Protein AF-A0A2S3ZLI6-F1 (afdb_monomer_lite)

InterPro domains:
  IPR046548 Protein of unknown function DUF6804 [PF20619] (38-127)

Secondary structure (DSSP, 8-state):
-HHHHHHHHHHHHHHHHHHHHHHHHHHHHHHHHHHHHHHHHHHHHHHHHHTS---TTHHHHHHHHHHHHHHHHHHHHHHHHSS-TTHHHHHHHHHHHT-TTS-----HHHHHHHHHHHHHHHHHHHHHHTT---TT-------

Organism: NCBI:txid1259217

Structure (mmCIF, N/CA/C/O backbone):
data_AF-A0A2S3ZLI6-F1
#
_entry.id   AF-A0A2S3ZLI6-F1
#
loop_
_atom_site.group_PDB
_atom_site.id
_atom_site.type_symbol
_atom_site.label_atom_id
_atom_site.label_alt_id
_atom_site.label_comp_id
_atom_site.label_asym_id
_atom_site.label_entity_id
_atom_site.label_seq_id
_atom_site.pdbx_PDB_ins_code
_atom_site.Cartn_x
_atom_site.Cartn_y
_atom_site.Cartn_z
_atom_site.occupancy
_atom_site.B_iso_or_equiv
_atom_site.auth_seq_id
_atom_site.auth_comp_id
_atom_site.auth_asym_id
_atom_site.auth_atom_id
_atom_site.pdbx_PDB_model_num
ATOM 1 N N . MET A 1 1 ? 29.833 0.387 -51.952 1.00 60.97 1 MET A N 1
ATOM 2 C CA . MET A 1 1 ? 29.305 1.484 -51.098 1.00 60.97 1 MET A CA 1
ATOM 3 C C . MET A 1 1 ? 27.806 1.387 -50.787 1.00 60.97 1 MET A C 1
ATOM 5 O O . MET A 1 1 ? 27.430 1.713 -49.669 1.00 60.97 1 MET A O 1
ATOM 9 N N . CYS A 1 2 ? 26.943 0.928 -51.708 1.00 69.50 2 CYS A N 1
ATOM 10 C CA . CYS A 1 2 ? 25.483 0.904 -51.495 1.00 69.50 2 CYS A CA 1
ATOM 11 C C . CYS A 1 2 ? 25.012 -0.058 -50.373 1.00 69.50 2 CYS A C 1
ATOM 13 O O . CYS A 1 2 ? 24.054 0.232 -49.664 1.00 69.50 2 CYS A O 1
ATOM 15 N N . THR A 1 3 ? 25.722 -1.169 -50.151 1.00 80.44 3 THR A N 1
ATOM 16 C CA . THR A 1 3 ? 25.376 -2.198 -49.149 1.00 80.44 3 THR A CA 1
ATOM 17 C C . THR A 1 3 ? 25.748 -1.823 -47.711 1.00 80.44 3 THR A C 1
ATOM 19 O O . THR A 1 3 ? 25.064 -2.227 -46.777 1.00 80.44 3 THR A O 1
ATOM 22 N N . ALA A 1 4 ? 26.804 -1.027 -47.513 1.00 82.50 4 ALA A N 1
ATOM 23 C CA . ALA A 1 4 ? 27.209 -0.554 -46.186 1.00 82.50 4 ALA A CA 1
ATOM 24 C C . ALA A 1 4 ? 26.173 0.422 -45.602 1.00 82.50 4 ALA A C 1
ATOM 26 O O . ALA A 1 4 ? 25.668 0.192 -44.511 1.00 82.50 4 ALA A O 1
ATOM 27 N N . ARG A 1 5 ? 25.740 1.417 -46.394 1.00 83.44 5 ARG A N 1
ATOM 28 C CA . ARG A 1 5 ? 24.711 2.385 -45.970 1.00 83.44 5 ARG A CA 1
ATOM 29 C C . ARG A 1 5 ? 23.363 1.744 -45.631 1.00 83.44 5 ARG A C 1
ATOM 31 O O . ARG A 1 5 ? 22.665 2.255 -44.763 1.00 83.44 5 ARG A O 1
ATOM 38 N N . ARG A 1 6 ? 22.983 0.652 -46.309 1.00 83.88 6 ARG A N 1
ATOM 39 C CA . ARG A 1 6 ? 21.746 -0.085 -45.996 1.00 83.88 6 ARG A CA 1
ATOM 40 C C . ARG A 1 6 ? 21.828 -0.763 -44.630 1.00 83.88 6 ARG A C 1
ATOM 42 O O . ARG A 1 6 ? 20.928 -0.563 -43.826 1.00 83.88 6 ARG A O 1
ATOM 49 N N . ARG A 1 7 ? 22.941 -1.445 -44.340 1.00 86.06 7 ARG A N 1
ATOM 50 C CA . ARG A 1 7 ? 23.178 -2.072 -43.028 1.00 86.06 7 ARG A CA 1
ATOM 51 C C . ARG A 1 7 ? 23.198 -1.051 -41.891 1.00 86.06 7 ARG A C 1
ATOM 53 O O . ARG A 1 7 ? 22.610 -1.293 -40.845 1.00 86.06 7 ARG A O 1
ATOM 60 N N . ASP A 1 8 ? 23.806 0.115 -42.109 1.00 88.50 8 ASP A N 1
ATOM 61 C CA . ASP A 1 8 ? 23.817 1.189 -41.106 1.00 88.50 8 ASP A CA 1
ATOM 62 C C . ASP A 1 8 ? 22.413 1.763 -40.857 1.00 88.50 8 ASP A C 1
ATOM 64 O O . ASP A 1 8 ? 22.064 2.111 -39.727 1.00 88.50 8 ASP A O 1
ATOM 68 N N . ALA A 1 9 ? 21.595 1.864 -41.909 1.00 88.44 9 ALA A N 1
ATOM 69 C CA . ALA A 1 9 ? 20.212 2.320 -41.807 1.00 88.44 9 ALA A CA 1
ATOM 70 C C . ALA A 1 9 ? 19.310 1.292 -41.103 1.00 88.44 9 ALA A C 1
ATOM 72 O O . ALA A 1 9 ? 18.460 1.688 -40.309 1.00 88.44 9 ALA A O 1
ATOM 73 N N . GLU A 1 10 ? 19.506 -0.002 -41.363 1.00 89.19 10 GLU A N 1
ATOM 74 C CA . GLU A 1 10 ? 18.826 -1.101 -40.663 1.00 89.19 10 GLU A CA 1
ATOM 75 C C . GLU A 1 10 ? 19.194 -1.099 -39.178 1.00 89.19 10 GLU A C 1
ATOM 77 O O . GLU A 1 10 ? 18.315 -0.936 -38.337 1.00 89.19 10 GLU A O 1
ATOM 82 N N . LYS A 1 11 ? 20.492 -1.078 -38.852 1.00 88.94 11 LYS A N 1
ATOM 83 C CA . LYS A 1 11 ? 20.972 -1.055 -37.463 1.00 88.94 11 LYS A CA 1
ATOM 84 C C . LYS A 1 11 ? 20.426 0.128 -36.655 1.00 88.94 11 LYS A C 1
ATOM 86 O O . LYS A 1 11 ? 20.085 -0.024 -35.487 1.00 88.94 11 LYS A O 1
ATOM 91 N N . LYS A 1 12 ? 20.312 1.316 -37.263 1.00 89.38 12 LYS A N 1
ATOM 92 C CA . LYS A 1 12 ? 19.703 2.492 -36.610 1.00 89.38 12 LYS A CA 1
ATOM 93 C C . LYS A 1 12 ? 18.208 2.317 -36.344 1.00 89.38 12 LYS A C 1
ATOM 95 O O . LYS A 1 12 ? 17.716 2.817 -35.338 1.00 89.38 12 LYS A O 1
ATOM 100 N N . ARG A 1 13 ? 17.483 1.654 -37.249 1.00 88.75 13 ARG A N 1
ATOM 101 C C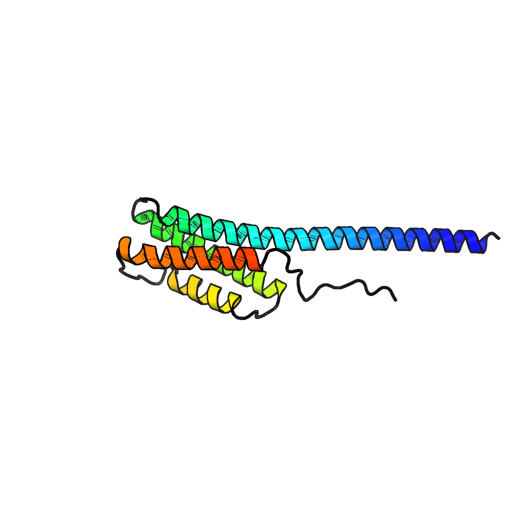A . ARG A 1 13 ? 16.053 1.359 -37.071 1.00 88.75 13 ARG A CA 1
ATOM 102 C C . ARG A 1 13 ? 15.840 0.340 -35.962 1.00 88.75 13 ARG A C 1
ATOM 104 O O . ARG A 1 13 ? 14.915 0.516 -35.177 1.00 88.75 13 ARG A O 1
ATOM 111 N N . ASP A 1 14 ? 16.699 -0.669 -35.893 1.00 88.44 14 ASP A N 1
ATOM 112 C CA . ASP A 1 14 ? 16.634 -1.699 -34.860 1.00 88.44 14 ASP A CA 1
ATOM 113 C C . ASP A 1 14 ? 16.940 -1.101 -33.484 1.00 88.44 14 ASP A C 1
ATOM 115 O O . ASP A 1 14 ? 16.127 -1.240 -32.574 1.00 88.44 14 ASP A O 1
ATOM 119 N N . LEU A 1 15 ? 17.997 -0.287 -33.374 1.00 88.00 15 LEU A N 1
ATOM 120 C CA . LEU A 1 15 ? 18.317 0.442 -32.141 1.00 88.00 15 LEU A CA 1
ATOM 121 C C . LEU A 1 15 ? 17.163 1.355 -31.690 1.00 88.00 15 LEU A C 1
ATOM 123 O O . LEU A 1 15 ? 16.784 1.351 -30.525 1.00 88.00 15 LEU A O 1
ATOM 127 N N . ALA A 1 16 ? 16.548 2.099 -32.617 1.00 88.00 16 ALA A N 1
ATOM 128 C CA . ALA A 1 16 ? 15.418 2.969 -32.290 1.00 88.00 16 ALA A CA 1
ATOM 129 C C . ALA A 1 16 ? 14.186 2.184 -31.803 1.00 88.00 16 ALA A C 1
ATOM 131 O O . ALA A 1 16 ? 13.459 2.663 -30.932 1.00 88.00 16 ALA A O 1
ATOM 132 N N . ARG A 1 17 ? 13.944 0.984 -32.346 1.00 87.50 17 ARG A N 1
ATOM 133 C CA . ARG A 1 17 ? 12.863 0.091 -31.896 1.00 87.50 17 ARG A CA 1
ATOM 134 C C . ARG A 1 17 ? 13.146 -0.472 -30.508 1.00 87.50 17 ARG A C 1
ATOM 136 O O . ARG A 1 17 ? 12.239 -0.508 -29.682 1.00 87.50 17 ARG A O 1
ATOM 143 N N . GLU A 1 18 ? 14.384 -0.880 -30.247 1.00 85.38 18 GLU A N 1
ATOM 144 C CA . GLU A 1 18 ? 14.813 -1.367 -28.934 1.00 85.38 18 GLU A CA 1
ATOM 145 C C . GLU A 1 18 ? 14.704 -0.279 -27.867 1.00 85.38 18 GLU A C 1
ATOM 147 O O . GLU A 1 18 ? 14.161 -0.529 -26.791 1.00 85.38 18 GLU A O 1
ATOM 152 N N . ASP A 1 19 ? 15.137 0.945 -28.178 1.00 85.56 19 ASP A N 1
ATOM 153 C CA . ASP A 1 19 ? 15.012 2.090 -27.278 1.00 85.56 19 ASP A CA 1
ATOM 154 C C . ASP A 1 19 ? 13.540 2.404 -26.986 1.00 85.56 19 ASP A C 1
ATOM 156 O O . ASP A 1 19 ? 13.161 2.583 -25.826 1.00 85.56 19 ASP A O 1
ATOM 160 N N . GLN A 1 20 ? 12.677 2.403 -28.009 1.00 88.06 20 GLN A N 1
ATOM 161 C CA . GLN A 1 20 ? 11.232 2.582 -27.831 1.00 88.06 20 GLN A CA 1
ATOM 162 C C . GLN A 1 20 ? 10.626 1.495 -26.938 1.00 88.06 20 GLN A C 1
ATOM 164 O O . GLN A 1 20 ? 9.930 1.818 -25.972 1.00 88.06 20 GLN A O 1
ATOM 169 N N . ALA A 1 21 ? 10.940 0.225 -27.203 1.00 85.12 21 ALA A N 1
ATOM 170 C CA . ALA A 1 21 ? 10.475 -0.897 -26.394 1.00 85.12 21 ALA A CA 1
ATOM 171 C C . ALA A 1 21 ? 10.982 -0.792 -24.947 1.00 85.12 21 ALA A C 1
ATOM 173 O O . ALA A 1 21 ? 10.238 -1.036 -23.996 1.00 85.12 21 ALA A O 1
ATOM 174 N N . ARG A 1 22 ? 12.232 -0.360 -24.750 1.00 81.62 22 ARG A N 1
ATOM 175 C CA . ARG A 1 22 ? 12.817 -0.129 -23.427 1.00 81.62 22 ARG A CA 1
ATOM 176 C C . ARG A 1 22 ? 12.101 0.997 -22.688 1.00 81.62 22 ARG A C 1
ATOM 178 O O . ARG A 1 22 ? 11.799 0.838 -21.507 1.00 81.62 22 ARG A O 1
ATOM 185 N N . HIS A 1 23 ? 11.810 2.113 -23.352 1.00 80.62 23 HIS A N 1
ATOM 186 C CA . HIS A 1 23 ? 11.086 3.233 -22.752 1.00 80.62 23 HIS A CA 1
ATOM 187 C C . HIS A 1 23 ? 9.648 2.859 -22.373 1.00 80.62 23 HIS A C 1
ATOM 189 O O . HIS A 1 23 ? 9.208 3.216 -21.276 1.00 80.62 23 HIS A O 1
ATOM 195 N N . GLU A 1 24 ? 8.940 2.108 -23.222 1.00 85.19 24 GLU A N 1
ATOM 196 C CA . GLU A 1 24 ? 7.595 1.610 -22.912 1.00 85.19 24 GLU A CA 1
ATOM 197 C C . GLU A 1 24 ? 7.618 0.621 -21.738 1.00 85.19 24 GLU A C 1
ATOM 199 O O . GLU A 1 24 ? 6.839 0.745 -20.792 1.00 85.19 24 GLU A O 1
ATOM 204 N N . ASN A 1 25 ? 8.558 -0.323 -21.737 1.00 83.06 25 ASN A N 1
ATOM 205 C CA . ASN A 1 25 ? 8.694 -1.272 -20.636 1.00 83.06 25 ASN A CA 1
ATOM 206 C C . ASN A 1 25 ? 9.010 -0.542 -19.324 1.00 83.06 25 ASN A C 1
ATOM 208 O O . ASN A 1 25 ? 8.359 -0.774 -18.307 1.00 83.06 25 ASN A O 1
ATOM 212 N N . MET A 1 26 ? 9.945 0.411 -19.338 1.00 78.00 26 MET A N 1
ATOM 213 C CA . MET A 1 26 ? 10.292 1.195 -18.151 1.00 78.00 26 MET A CA 1
ATOM 214 C C . MET A 1 26 ? 9.122 2.034 -17.622 1.00 78.00 26 MET A C 1
ATOM 216 O O . MET A 1 26 ? 8.988 2.172 -16.403 1.00 78.00 26 MET A O 1
ATOM 220 N N . SER A 1 27 ? 8.276 2.597 -18.492 1.00 82.62 27 SER A N 1
ATOM 221 C CA . SER A 1 27 ? 7.114 3.385 -18.063 1.00 82.62 27 SER A CA 1
ATOM 222 C C . SER A 1 27 ? 6.057 2.508 -17.388 1.00 82.62 27 SER A C 1
ATOM 224 O O . SER A 1 27 ? 5.578 2.867 -16.310 1.00 82.62 27 SER A O 1
ATOM 226 N N . ARG A 1 28 ? 5.776 1.319 -17.937 1.00 80.88 28 ARG A N 1
ATOM 227 C CA . ARG A 1 28 ? 4.865 0.336 -17.327 1.00 80.88 28 ARG A CA 1
ATOM 228 C C . ARG A 1 28 ? 5.347 -0.116 -15.953 1.00 80.88 28 ARG A C 1
ATOM 230 O O . ARG A 1 28 ? 4.569 -0.152 -15.007 1.00 80.88 28 ARG A O 1
ATOM 237 N N . LEU A 1 29 ? 6.639 -0.392 -15.809 1.00 79.12 29 LEU A N 1
ATOM 238 C CA . LEU A 1 29 ? 7.210 -0.844 -14.537 1.00 79.12 29 LEU A CA 1
ATOM 239 C C . LEU A 1 29 ? 7.181 0.250 -13.465 1.00 79.12 29 LEU A C 1
ATOM 241 O O . LEU A 1 29 ? 6.891 -0.026 -12.299 1.00 79.12 29 LEU A O 1
ATOM 245 N N . LYS A 1 30 ? 7.446 1.504 -13.857 1.00 81.62 30 LYS A N 1
ATOM 246 C CA . LYS A 1 30 ? 7.271 2.658 -12.967 1.00 81.62 30 LYS A CA 1
ATOM 247 C C . LYS A 1 30 ? 5.813 2.815 -12.554 1.00 81.62 30 LYS A C 1
ATOM 249 O O . LYS A 1 30 ? 5.563 3.033 -11.375 1.00 81.62 30 LYS A O 1
ATOM 254 N N . LEU A 1 31 ? 4.872 2.673 -13.489 1.00 83.56 31 LEU A N 1
ATOM 255 C CA . LEU A 1 31 ? 3.442 2.751 -13.200 1.00 83.56 31 LEU A CA 1
ATOM 256 C C . LEU A 1 31 ? 3.013 1.675 -12.195 1.00 83.56 31 LEU A C 1
ATOM 258 O O . LEU A 1 31 ? 2.367 2.011 -11.212 1.00 83.56 31 LEU A O 1
ATOM 262 N N . GLU A 1 32 ? 3.436 0.423 -12.381 1.00 81.31 32 GLU A N 1
ATOM 263 C CA . GLU A 1 32 ? 3.184 -0.684 -11.445 1.00 81.31 32 GLU A CA 1
ATOM 264 C C . GLU A 1 32 ? 3.755 -0.398 -10.048 1.00 81.31 32 GLU A C 1
ATOM 266 O O . GLU A 1 32 ? 3.083 -0.595 -9.034 1.00 81.31 32 GLU A O 1
ATOM 271 N N . SER A 1 33 ? 4.986 0.121 -9.969 1.00 79.19 33 SER A N 1
ATOM 272 C CA . SER A 1 33 ? 5.583 0.515 -8.688 1.00 79.19 33 SER A CA 1
ATOM 273 C C . SER A 1 33 ? 4.826 1.656 -8.019 1.00 79.19 33 SER A C 1
ATOM 275 O O . SER A 1 33 ? 4.600 1.600 -6.810 1.00 79.19 33 SER A O 1
ATOM 277 N N . THR A 1 34 ? 4.443 2.680 -8.780 1.00 84.75 34 THR A N 1
ATOM 278 C CA . THR A 1 34 ? 3.678 3.820 -8.271 1.00 84.75 34 THR A CA 1
ATOM 279 C C . THR A 1 34 ? 2.299 3.374 -7.807 1.00 84.75 34 THR A C 1
ATOM 281 O O . THR A 1 34 ? 1.897 3.732 -6.707 1.00 84.75 34 THR A O 1
ATOM 284 N N . TRP A 1 35 ? 1.612 2.537 -8.588 1.00 84.31 35 TRP A N 1
ATOM 285 C CA . TRP A 1 35 ? 0.290 2.004 -8.273 1.00 84.31 35 TRP A CA 1
ATOM 286 C C . TRP A 1 35 ? 0.286 1.265 -6.932 1.00 84.31 35 TRP A C 1
ATOM 288 O O . TRP A 1 35 ? -0.526 1.578 -6.064 1.00 84.31 35 TRP A O 1
ATOM 298 N N . ARG A 1 36 ? 1.251 0.366 -6.698 1.00 85.06 36 ARG A N 1
ATOM 299 C CA . ARG A 1 36 ? 1.418 -0.318 -5.400 1.00 85.06 36 ARG A CA 1
ATOM 300 C C . ARG A 1 36 ? 1.570 0.657 -4.240 1.00 85.06 36 ARG A C 1
ATOM 302 O O . ARG A 1 36 ? 0.889 0.528 -3.224 1.00 85.06 36 ARG A O 1
ATOM 309 N N . THR A 1 37 ? 2.460 1.634 -4.394 1.00 86.69 37 THR A N 1
ATOM 310 C CA . THR A 1 37 ? 2.720 2.637 -3.357 1.00 86.69 37 THR A CA 1
ATOM 311 C C . THR A 1 37 ? 1.489 3.510 -3.107 1.00 86.69 37 THR A C 1
ATOM 313 O O . THR A 1 37 ? 1.188 3.798 -1.952 1.00 86.69 37 THR A O 1
ATOM 316 N N . SER A 1 38 ? 0.734 3.871 -4.148 1.00 87.75 38 SER A N 1
ATOM 317 C CA . SER A 1 38 ? -0.530 4.600 -4.021 1.00 87.75 38 SER A CA 1
ATOM 318 C C . SER A 1 38 ? -1.579 3.799 -3.250 1.00 87.75 38 SER A C 1
ATOM 320 O O . SER A 1 38 ? -2.193 4.347 -2.340 1.00 87.75 38 SER A O 1
ATOM 322 N N . VAL A 1 39 ? -1.753 2.505 -3.541 1.00 90.50 39 VAL A N 1
ATOM 323 C CA . VAL A 1 39 ? -2.706 1.648 -2.809 1.00 90.50 39 VAL A CA 1
ATOM 324 C C . VAL A 1 39 ? -2.296 1.495 -1.338 1.00 90.50 39 VAL A C 1
ATOM 326 O O . VAL A 1 39 ? -3.144 1.601 -0.454 1.00 90.50 39 VAL A O 1
ATOM 329 N N . ALA A 1 40 ? -1.004 1.315 -1.047 1.00 88.75 40 ALA A N 1
ATOM 330 C CA . ALA A 1 40 ? -0.507 1.243 0.330 1.00 88.75 40 ALA A CA 1
ATOM 331 C C . ALA A 1 40 ? -0.703 2.568 1.089 1.00 88.75 40 ALA A C 1
ATOM 333 O O . ALA A 1 40 ? -1.129 2.564 2.243 1.00 88.75 40 ALA A O 1
ATOM 334 N N . ALA A 1 41 ? -0.462 3.706 0.432 1.00 89.00 41 ALA A N 1
ATOM 335 C CA . ALA A 1 41 ? -0.712 5.026 1.006 1.00 89.00 41 ALA A CA 1
ATOM 336 C C . ALA A 1 41 ? -2.208 5.266 1.277 1.00 89.00 41 ALA A C 1
ATOM 338 O O . ALA A 1 41 ? -2.560 5.811 2.321 1.00 89.00 41 ALA A O 1
ATOM 339 N N . LEU A 1 42 ? -3.091 4.813 0.381 1.00 91.00 42 LEU A N 1
ATOM 340 C CA . LEU A 1 42 ? -4.540 4.861 0.591 1.00 91.00 42 LEU A CA 1
ATOM 341 C C . LEU A 1 42 ? -4.976 3.997 1.782 1.00 91.00 42 LEU A C 1
ATOM 343 O O . LEU A 1 42 ? -5.800 4.443 2.578 1.00 91.00 42 LEU A O 1
ATOM 347 N N . ALA A 1 43 ? -4.403 2.802 1.955 1.00 89.44 43 ALA A N 1
ATOM 348 C CA . ALA A 1 43 ? -4.675 1.947 3.113 1.00 89.44 43 ALA A CA 1
ATOM 349 C C . ALA A 1 43 ? -4.235 2.610 4.432 1.00 89.44 43 ALA A C 1
ATOM 351 O O . ALA A 1 43 ? -5.014 2.665 5.384 1.00 89.44 43 ALA A O 1
ATOM 352 N N . ALA A 1 44 ? -3.036 3.203 4.462 1.00 88.88 44 ALA A N 1
ATOM 353 C CA . ALA A 1 44 ? -2.562 3.980 5.608 1.00 88.88 44 ALA A CA 1
ATOM 354 C C . ALA A 1 44 ? -3.473 5.185 5.907 1.00 88.88 44 ALA A C 1
ATOM 356 O O . ALA A 1 44 ? -3.843 5.409 7.058 1.00 88.88 44 ALA A O 1
ATOM 357 N N . GLY A 1 45 ? -3.881 5.932 4.877 1.00 88.25 45 GLY A N 1
ATOM 358 C CA . GLY A 1 45 ? -4.799 7.063 5.018 1.00 88.25 45 GLY A CA 1
ATOM 359 C C . GLY A 1 45 ? -6.180 6.649 5.530 1.00 88.25 45 GLY A C 1
ATOM 360 O O . GLY A 1 45 ? -6.758 7.345 6.358 1.00 88.25 45 GLY A O 1
ATOM 361 N N . THR A 1 46 ? -6.677 5.486 5.102 1.00 86.81 46 THR A N 1
ATOM 362 C CA . THR A 1 46 ? -7.957 4.923 5.561 1.00 86.81 46 THR A CA 1
ATOM 363 C C . THR A 1 46 ? -7.911 4.599 7.055 1.00 86.81 46 THR A C 1
ATOM 365 O O . THR A 1 46 ? -8.822 4.970 7.791 1.00 86.81 46 THR A O 1
ATOM 368 N N . LEU A 1 47 ? -6.828 3.977 7.533 1.00 85.44 47 LEU A N 1
ATOM 369 C CA . LEU A 1 47 ? -6.640 3.706 8.963 1.00 85.44 47 LEU A CA 1
ATOM 370 C C . LEU A 1 47 ? -6.480 4.986 9.791 1.00 85.44 47 LEU A C 1
ATOM 372 O O . LEU A 1 47 ? -7.083 5.101 10.853 1.00 85.44 47 LEU A O 1
ATOM 376 N N . LEU A 1 48 ? -5.728 5.974 9.301 1.00 86.31 48 LEU A N 1
ATOM 377 C CA . LEU A 1 48 ? -5.627 7.277 9.968 1.00 86.31 48 LEU A CA 1
ATOM 378 C C . LEU A 1 48 ? -6.989 7.974 10.052 1.00 86.31 48 LEU A C 1
ATOM 380 O O . LEU A 1 48 ? -7.328 8.556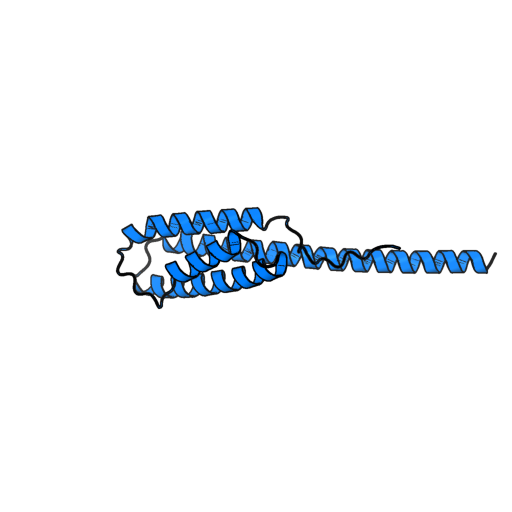 11.078 1.00 86.31 48 LEU A O 1
ATOM 384 N N . PHE A 1 49 ? -7.796 7.883 8.996 1.00 84.50 49 PHE A N 1
ATOM 385 C CA . PHE A 1 49 ? -9.144 8.439 8.986 1.00 84.50 49 PHE A CA 1
ATOM 386 C C . PHE A 1 49 ? -10.084 7.707 9.958 1.00 84.50 49 PHE A C 1
ATOM 388 O O . PHE A 1 49 ? -10.914 8.349 10.597 1.00 84.50 49 PHE A O 1
ATOM 395 N N . SER A 1 50 ? -9.912 6.393 10.145 1.00 79.94 50 SER A N 1
ATOM 396 C CA . SER A 1 50 ? -10.633 5.592 11.153 1.00 79.94 50 SER A CA 1
ATOM 397 C C . SER A 1 50 ? -10.380 6.061 12.599 1.00 79.94 50 SER A C 1
ATOM 399 O O . SER A 1 50 ? -11.219 5.867 13.483 1.00 79.94 50 SER A O 1
ATOM 401 N N . MET A 1 51 ? -9.250 6.734 12.854 1.00 78.25 51 MET A N 1
ATOM 402 C CA . MET A 1 51 ? -8.932 7.320 14.163 1.00 78.25 51 MET A CA 1
ATOM 403 C C . MET A 1 51 ? -9.663 8.637 14.446 1.00 78.25 51 MET A C 1
ATOM 405 O O . MET A 1 51 ? -9.639 9.110 15.586 1.00 78.25 51 MET A O 1
ATOM 409 N N . LEU A 1 52 ? -10.327 9.238 13.456 1.00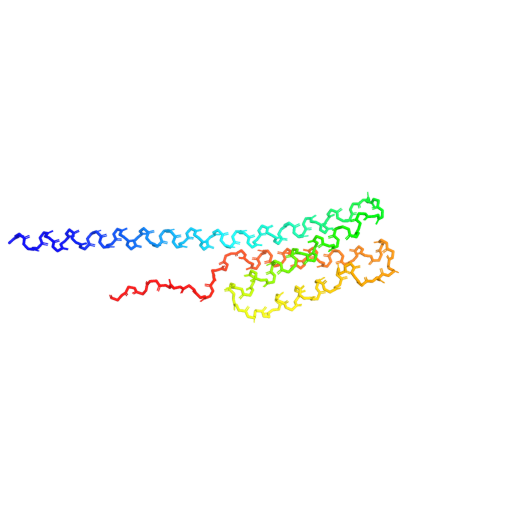 81.19 52 LEU A N 1
ATOM 410 C CA . LEU A 1 52 ? -11.201 10.392 13.676 1.00 81.19 52 LEU A CA 1
ATOM 411 C C . LEU A 1 52 ? -12.534 9.939 14.280 1.00 81.19 52 LEU A C 1
ATOM 413 O O . LEU A 1 52 ? -12.921 8.773 14.165 1.00 81.19 52 LEU A O 1
ATOM 417 N N . ASP A 1 53 ? -13.199 10.831 15.014 1.00 71.62 53 ASP A N 1
ATOM 418 C CA . ASP A 1 53 ? -14.425 10.494 15.742 1.00 71.62 53 ASP A CA 1
ATOM 419 C C . ASP A 1 53 ? -15.573 10.265 14.747 1.00 71.62 53 ASP A C 1
ATOM 421 O O . ASP A 1 53 ? -16.161 11.200 14.206 1.00 71.62 53 ASP A O 1
ATOM 425 N N . GLN A 1 54 ? -15.804 8.995 14.415 1.00 69.44 54 GLN A N 1
ATOM 426 C CA . GLN A 1 54 ? -16.715 8.549 13.367 1.00 69.44 54 GLN A CA 1
ATOM 427 C C . GLN A 1 54 ? -17.884 7.776 13.998 1.00 69.44 54 GLN A C 1
ATOM 429 O O . GLN A 1 54 ? -17.647 6.926 14.864 1.00 69.44 54 GLN A O 1
ATOM 434 N N . PRO A 1 55 ? -19.142 8.017 13.578 1.00 72.25 55 PRO A N 1
ATOM 435 C CA . PRO A 1 55 ? -20.296 7.243 14.034 1.00 72.25 55 PRO A CA 1
ATOM 436 C C . PRO A 1 55 ? -20.088 5.729 13.861 1.00 72.25 55 PRO A C 1
ATOM 438 O O . PRO A 1 55 ? -19.589 5.260 12.840 1.00 72.25 55 PRO A O 1
ATOM 441 N N . GLY A 1 56 ? -20.516 4.940 14.854 1.00 63.03 56 GLY A N 1
ATOM 442 C CA . GLY A 1 56 ? -20.132 3.526 15.002 1.00 63.03 56 GLY A CA 1
ATOM 443 C C . GLY A 1 56 ? -20.412 2.603 13.804 1.00 63.03 56 GLY A C 1
ATOM 444 O O . GLY A 1 56 ? -19.693 1.626 13.609 1.00 63.03 56 GLY A O 1
ATOM 445 N N . GLY A 1 57 ? -21.398 2.916 12.955 1.00 63.19 57 GLY A N 1
ATOM 446 C CA . GLY A 1 57 ? -21.678 2.146 11.733 1.00 63.19 57 GLY A CA 1
ATOM 447 C C . GLY A 1 57 ? -20.569 2.230 10.674 1.00 63.19 57 GLY A C 1
ATOM 448 O O . GLY A 1 57 ? -20.399 1.313 9.871 1.00 63.19 57 GLY A O 1
ATOM 449 N N . TYR A 1 58 ? -19.768 3.293 10.701 1.00 67.06 58 TYR A N 1
ATOM 450 C CA . TYR A 1 58 ? -18.732 3.561 9.706 1.00 67.06 58 TYR A CA 1
ATOM 451 C C . TYR A 1 58 ? -17.512 2.641 9.844 1.00 67.06 58 TYR A C 1
ATOM 453 O O . TYR A 1 58 ? -16.848 2.321 8.856 1.00 67.06 58 TYR A O 1
ATOM 461 N N . TYR A 1 59 ? -17.268 2.135 11.055 1.00 70.94 59 TYR A N 1
ATOM 462 C CA . TYR A 1 59 ? -16.169 1.214 11.349 1.00 70.94 59 TYR A CA 1
ATOM 463 C C . TYR A 1 59 ? -16.275 -0.098 10.560 1.00 70.94 59 TYR A C 1
ATOM 465 O O . TYR A 1 59 ? -15.266 -0.641 10.113 1.00 70.94 59 TYR A O 1
ATOM 473 N N . SER A 1 60 ? -17.496 -0.588 10.326 1.00 76.38 60 SER A N 1
ATOM 474 C CA . SER A 1 60 ? -17.717 -1.818 9.552 1.00 76.38 60 SER A CA 1
ATOM 475 C C . SER A 1 60 ? -17.398 -1.621 8.067 1.00 76.38 60 SER A C 1
ATOM 477 O O . SER A 1 60 ? -16.766 -2.478 7.449 1.00 76.38 60 SER A O 1
ATOM 479 N N . GLY A 1 61 ? -17.776 -0.466 7.505 1.00 81.06 61 GLY A N 1
ATOM 480 C CA . GLY A 1 61 ? -17.462 -0.106 6.120 1.00 81.06 61 GLY A CA 1
ATOM 481 C C . GLY A 1 61 ? -15.964 0.109 5.897 1.00 81.06 61 GLY A C 1
ATOM 482 O O . GLY A 1 61 ? -15.400 -0.432 4.948 1.00 81.06 61 GLY A O 1
ATOM 483 N N . MET A 1 62 ? -15.300 0.827 6.807 1.00 81.69 62 MET A N 1
ATOM 484 C CA . MET A 1 62 ? -13.846 1.040 6.778 1.00 81.69 62 MET A CA 1
ATOM 485 C C . MET A 1 62 ? -13.070 -0.281 6.848 1.00 81.69 62 MET A C 1
ATOM 487 O O . MET A 1 62 ? -12.126 -0.477 6.087 1.00 81.69 62 MET A O 1
ATOM 491 N N . ARG A 1 63 ? -13.497 -1.222 7.700 1.00 84.62 63 ARG A N 1
ATOM 492 C CA . ARG A 1 63 ? -12.903 -2.567 7.790 1.00 84.62 63 ARG A CA 1
ATOM 493 C C . ARG A 1 63 ? -13.061 -3.370 6.503 1.00 84.62 63 ARG A C 1
ATOM 495 O O . ARG A 1 63 ? -12.095 -3.967 6.037 1.00 84.62 63 ARG A O 1
ATOM 502 N N . ALA A 1 64 ? -14.245 -3.343 5.891 1.00 85.06 64 ALA A N 1
ATOM 503 C CA . ALA A 1 64 ? -14.467 -3.986 4.597 1.00 85.06 64 ALA A CA 1
ATOM 504 C C . ALA A 1 64 ? -13.589 -3.368 3.494 1.00 85.06 64 ALA A C 1
ATOM 506 O O . ALA A 1 64 ? -12.982 -4.094 2.708 1.00 85.06 64 ALA A O 1
ATOM 507 N N . LEU A 1 65 ? -13.465 -2.037 3.468 1.00 87.94 65 LEU A N 1
ATOM 508 C CA . LEU A 1 65 ? -12.576 -1.342 2.539 1.00 87.94 65 LEU A CA 1
ATOM 509 C C . LEU A 1 65 ? -11.113 -1.747 2.759 1.00 87.94 65 LEU A C 1
ATOM 511 O O . LEU A 1 65 ? -10.417 -2.076 1.800 1.00 87.94 65 LEU A O 1
ATOM 515 N N . LEU A 1 66 ? -10.655 -1.775 4.011 1.00 88.50 66 LEU A N 1
ATOM 516 C CA . LEU A 1 66 ? -9.287 -2.158 4.348 1.00 88.50 66 LEU A CA 1
ATOM 517 C C . LEU A 1 66 ? -8.992 -3.611 3.961 1.00 88.50 66 LEU A C 1
ATOM 519 O O . LEU A 1 66 ? -7.934 -3.881 3.399 1.00 88.50 66 LEU A O 1
ATOM 523 N N . LEU A 1 67 ? -9.942 -4.527 4.170 1.00 90.06 67 LEU A N 1
ATOM 524 C CA . LEU A 1 67 ? -9.848 -5.917 3.716 1.00 90.06 67 LEU A CA 1
ATOM 525 C C . LEU A 1 67 ? -9.616 -5.994 2.197 1.00 90.06 67 LEU A C 1
ATOM 527 O O . LEU A 1 67 ? -8.718 -6.704 1.741 1.00 90.06 67 LEU A O 1
ATOM 531 N N . VAL A 1 68 ? -10.392 -5.239 1.411 1.00 91.00 68 VAL A N 1
ATOM 532 C CA . VAL A 1 68 ? -10.239 -5.184 -0.052 1.00 91.00 68 VAL A CA 1
ATOM 533 C C . VAL A 1 68 ? -8.872 -4.614 -0.436 1.00 91.00 68 VAL A C 1
ATOM 535 O O . VAL A 1 68 ? -8.193 -5.184 -1.291 1.00 91.00 68 VAL A O 1
ATOM 538 N N . LEU A 1 69 ? -8.425 -3.537 0.216 1.00 91.06 69 LEU A N 1
ATOM 539 C CA . LEU A 1 69 ? -7.105 -2.947 -0.025 1.00 91.06 69 LEU A CA 1
ATOM 540 C C . LEU A 1 69 ? -5.969 -3.923 0.317 1.00 91.06 69 LEU A C 1
ATOM 542 O O . LEU A 1 69 ? -5.025 -4.048 -0.463 1.00 91.06 69 LEU A O 1
ATOM 546 N N . CYS A 1 70 ? -6.072 -4.663 1.424 1.00 89.75 70 CYS A N 1
ATOM 547 C CA . CYS A 1 70 ? -5.128 -5.719 1.792 1.00 89.75 70 CYS A CA 1
ATOM 548 C C . CYS A 1 70 ? -5.068 -6.826 0.738 1.00 89.75 70 CYS A C 1
ATOM 550 O O . CYS A 1 70 ? -3.975 -7.236 0.350 1.00 89.75 70 CYS A O 1
ATOM 552 N N . ALA A 1 71 ? -6.221 -7.299 0.258 1.00 89.75 71 ALA A N 1
ATOM 553 C CA . ALA A 1 71 ? -6.286 -8.337 -0.765 1.00 89.75 71 ALA A CA 1
ATOM 554 C C . ALA A 1 71 ? -5.657 -7.864 -2.086 1.00 89.75 71 ALA A C 1
ATOM 556 O O . ALA A 1 71 ? -4.831 -8.571 -2.668 1.00 89.75 71 ALA A O 1
ATOM 557 N N . LEU A 1 72 ? -5.983 -6.642 -2.523 1.00 90.81 72 LEU A N 1
ATOM 558 C CA . LEU A 1 72 ? -5.375 -6.022 -3.701 1.00 90.81 72 LEU A CA 1
ATOM 559 C C . LEU A 1 72 ? -3.854 -5.899 -3.539 1.00 90.81 72 LEU A C 1
ATOM 561 O O . LEU A 1 72 ? -3.111 -6.337 -4.416 1.00 90.81 72 LEU A O 1
ATOM 565 N N . LEU A 1 73 ? -3.373 -5.378 -2.406 1.00 88.94 73 LEU A N 1
ATOM 566 C CA . LEU A 1 73 ? -1.939 -5.289 -2.117 1.00 88.94 73 LEU A CA 1
ATOM 567 C C . LEU A 1 73 ? -1.267 -6.660 -2.105 1.00 88.94 73 LEU A C 1
ATOM 569 O O . LEU A 1 73 ? -0.181 -6.794 -2.657 1.00 88.94 73 LEU A O 1
ATOM 573 N N . GLY A 1 74 ? -1.914 -7.684 -1.547 1.00 88.31 74 GLY A N 1
ATOM 574 C CA . GLY A 1 74 ? -1.404 -9.054 -1.546 1.00 88.31 74 GLY A CA 1
ATOM 575 C C . GLY A 1 74 ? -1.182 -9.582 -2.962 1.00 88.31 74 GLY A C 1
ATOM 576 O O . GLY A 1 74 ? -0.105 -10.093 -3.263 1.00 88.31 74 GLY A O 1
ATOM 577 N N . ILE A 1 75 ? -2.152 -9.380 -3.859 1.00 87.25 75 ILE A N 1
ATOM 578 C CA . ILE A 1 75 ? -2.034 -9.764 -5.276 1.00 87.25 75 ILE A CA 1
ATOM 579 C C . ILE A 1 75 ? -0.884 -9.005 -5.949 1.00 87.25 75 ILE A C 1
ATOM 581 O O . ILE A 1 75 ? -0.079 -9.600 -6.668 1.00 87.25 75 ILE A O 1
ATOM 585 N N . LEU A 1 76 ? -0.791 -7.695 -5.719 1.00 85.00 76 LEU A N 1
ATOM 586 C CA . LEU A 1 76 ? 0.231 -6.839 -6.322 1.00 85.00 76 LEU A CA 1
ATOM 587 C C . LEU A 1 76 ? 1.648 -7.191 -5.841 1.00 85.00 76 LEU A C 1
ATOM 589 O O . LEU A 1 76 ? 2.574 -7.259 -6.648 1.00 85.00 76 LEU A O 1
ATOM 593 N N . VAL A 1 77 ? 1.820 -7.425 -4.539 1.00 84.62 77 VAL A N 1
ATOM 594 C CA . VAL A 1 77 ? 3.096 -7.833 -3.933 1.00 84.62 77 VAL A CA 1
ATOM 595 C C . VAL A 1 77 ? 3.502 -9.215 -4.442 1.00 84.62 77 VAL A C 1
ATOM 597 O O . VAL A 1 77 ? 4.638 -9.390 -4.883 1.00 84.62 77 VAL A O 1
ATOM 600 N N . TYR A 1 78 ? 2.559 -10.163 -4.488 1.00 83.69 78 TYR A N 1
ATOM 601 C CA . TYR A 1 78 ? 2.808 -11.502 -5.021 1.00 83.69 78 TYR A CA 1
ATOM 602 C C . TYR A 1 78 ? 3.259 -11.470 -6.485 1.00 83.69 78 TYR A C 1
ATOM 604 O O . TYR A 1 78 ? 4.191 -12.172 -6.868 1.00 83.69 78 TYR A O 1
ATOM 612 N N . ARG A 1 79 ? 2.639 -10.626 -7.318 1.00 79.38 79 ARG A N 1
ATOM 613 C CA . ARG A 1 79 ? 3.042 -10.459 -8.724 1.00 79.38 79 ARG A CA 1
ATOM 614 C C . ARG A 1 79 ? 4.422 -9.826 -8.887 1.00 79.38 79 ARG A C 1
ATOM 616 O O . ARG A 1 79 ? 5.105 -10.134 -9.859 1.00 79.38 79 ARG A O 1
ATOM 623 N N . ALA A 1 80 ? 4.817 -8.935 -7.979 1.00 74.81 80 ALA A N 1
ATOM 624 C CA . ALA A 1 80 ? 6.081 -8.214 -8.075 1.00 74.81 80 ALA A CA 1
ATOM 625 C C . ALA A 1 80 ? 7.293 -9.076 -7.689 1.00 74.81 80 ALA A C 1
ATOM 627 O O . ALA A 1 80 ? 8.320 -9.018 -8.365 1.00 74.81 80 ALA A O 1
ATOM 628 N N . GLU A 1 81 ? 7.197 -9.865 -6.617 1.00 72.81 81 GLU A N 1
ATOM 629 C CA . GLU A 1 81 ? 8.350 -10.598 -6.067 1.00 72.81 81 GLU A CA 1
ATOM 630 C C . GLU A 1 81 ? 8.110 -12.096 -5.824 1.00 72.81 81 GLU A C 1
ATOM 632 O O . GLU A 1 81 ? 9.031 -12.798 -5.401 1.00 72.81 81 GLU A O 1
ATOM 637 N N . GLY A 1 82 ? 6.914 -12.612 -6.119 1.00 69.38 82 GLY A N 1
ATOM 638 C CA . GLY A 1 82 ? 6.493 -13.945 -5.689 1.00 69.38 82 GLY A CA 1
ATOM 639 C C . GLY A 1 82 ? 6.102 -13.955 -4.204 1.00 69.38 82 GLY A C 1
ATOM 640 O O . GLY A 1 82 ? 5.738 -12.911 -3.658 1.00 69.38 82 GLY A O 1
ATOM 641 N N . PRO A 1 83 ? 6.151 -15.110 -3.516 1.00 67.69 83 PRO A N 1
ATOM 642 C CA . PRO A 1 83 ? 5.890 -15.190 -2.080 1.00 67.69 83 PRO A CA 1
ATOM 643 C C . PRO A 1 83 ? 7.007 -14.488 -1.284 1.00 67.69 83 PRO A C 1
ATOM 645 O O . PRO A 1 83 ? 7.944 -15.111 -0.788 1.00 67.69 83 PRO A O 1
ATOM 648 N N . SER A 1 84 ? 6.918 -13.162 -1.175 1.00 66.00 84 SER A N 1
ATOM 649 C CA . SER A 1 84 ? 7.856 -12.330 -0.427 1.00 66.00 84 SER A CA 1
ATOM 650 C C . SER A 1 84 ? 7.460 -12.282 1.052 1.00 66.00 84 SER A C 1
ATOM 652 O O . SER A 1 84 ? 6.577 -11.517 1.461 1.00 66.00 84 SER A O 1
ATOM 654 N N . TRP A 1 85 ? 8.126 -13.094 1.871 1.00 66.31 85 TRP A N 1
ATOM 655 C CA . TRP A 1 85 ? 8.161 -12.893 3.322 1.00 66.31 85 TRP A CA 1
ATOM 656 C C . TRP A 1 85 ? 9.010 -11.644 3.631 1.00 66.31 85 TRP A C 1
ATOM 658 O O . TRP A 1 85 ? 10.063 -11.495 3.005 1.00 66.31 85 TRP A O 1
ATOM 668 N N . PRO A 1 86 ? 8.622 -10.727 4.544 1.00 82.75 86 PRO A N 1
ATOM 669 C CA . PRO A 1 86 ? 7.509 -10.773 5.507 1.00 82.75 86 PRO A CA 1
ATOM 670 C C . PRO A 1 86 ? 6.215 -10.057 5.068 1.00 82.75 86 PRO A C 1
ATOM 672 O O . PRO A 1 86 ? 5.236 -10.034 5.809 1.00 82.75 86 PRO A O 1
ATOM 675 N N . TRP A 1 87 ? 6.182 -9.438 3.887 1.00 85.81 87 TRP A N 1
ATOM 676 C CA . TRP A 1 87 ? 5.083 -8.543 3.503 1.00 85.81 87 TRP A CA 1
ATOM 677 C C . TRP A 1 87 ? 3.774 -9.272 3.224 1.00 85.81 87 TRP A C 1
ATOM 679 O O . TRP A 1 87 ? 2.716 -8.814 3.650 1.00 85.81 87 TRP A O 1
ATOM 689 N N . LEU A 1 88 ? 3.840 -10.422 2.545 1.00 85.56 88 LEU A N 1
ATOM 690 C CA . LEU A 1 88 ? 2.644 -11.195 2.212 1.00 85.56 88 LEU A CA 1
ATOM 691 C C . LEU A 1 88 ? 1.976 -11.767 3.471 1.00 85.56 88 LEU A C 1
ATOM 693 O O . LEU A 1 88 ? 0.759 -11.693 3.615 1.00 85.56 88 LEU A O 1
ATOM 697 N N . SER A 1 89 ? 2.775 -12.291 4.406 1.00 86.12 89 SER A N 1
ATOM 698 C CA . SER A 1 89 ? 2.280 -12.799 5.689 1.00 86.12 89 SER A CA 1
ATOM 699 C C . SER A 1 89 ? 1.736 -11.672 6.566 1.00 86.12 89 SER A C 1
ATOM 701 O O . SER A 1 89 ? 0.657 -11.821 7.133 1.00 86.12 89 SER A O 1
ATOM 703 N N . GLY A 1 90 ? 2.409 -10.517 6.603 1.00 88.38 90 GLY A N 1
ATOM 704 C CA . GLY A 1 90 ? 1.901 -9.320 7.275 1.00 88.38 90 GLY A CA 1
ATOM 705 C C . GLY A 1 90 ? 0.541 -8.869 6.733 1.00 88.38 90 GLY A C 1
ATOM 706 O O . GLY A 1 90 ? -0.381 -8.638 7.510 1.00 88.38 90 GLY A O 1
ATOM 707 N N . LEU A 1 91 ? 0.368 -8.832 5.407 1.00 89.19 91 LEU A N 1
ATOM 708 C CA . LEU A 1 91 ? -0.909 -8.481 4.775 1.00 89.19 91 LEU A CA 1
ATOM 709 C C . LEU A 1 91 ? -2.031 -9.467 5.120 1.00 89.19 91 LEU A C 1
ATOM 711 O O . LEU A 1 91 ? -3.161 -9.033 5.327 1.00 89.19 91 LEU A O 1
ATOM 715 N N . ILE A 1 92 ? -1.732 -10.765 5.221 1.00 88.50 92 ILE A N 1
ATOM 716 C CA . ILE A 1 92 ? -2.706 -11.779 5.654 1.00 88.50 92 ILE A CA 1
ATOM 717 C C . ILE A 1 92 ? -3.119 -11.538 7.109 1.00 88.50 92 ILE A C 1
ATOM 719 O O . ILE A 1 92 ? -4.308 -11.556 7.414 1.00 88.50 92 ILE A O 1
ATOM 723 N N . VAL A 1 93 ? -2.160 -11.267 8.000 1.00 88.62 93 VAL A N 1
ATOM 724 C CA . VAL A 1 93 ? -2.448 -10.974 9.413 1.00 88.62 93 VAL A CA 1
ATOM 725 C C . VAL A 1 93 ? -3.319 -9.725 9.543 1.00 88.62 93 VAL A C 1
ATOM 727 O O . VAL A 1 93 ? -4.321 -9.763 10.254 1.00 88.62 93 VAL A O 1
ATOM 730 N N . VAL A 1 94 ? -3.001 -8.647 8.819 1.00 88.31 94 VAL A N 1
ATOM 731 C CA . VAL A 1 94 ? -3.819 -7.422 8.813 1.00 88.31 94 VAL A CA 1
ATOM 732 C C . VAL A 1 94 ? -5.211 -7.697 8.233 1.00 88.31 94 VAL A C 1
ATOM 734 O O . VAL A 1 94 ? -6.208 -7.290 8.822 1.00 88.31 94 VAL A O 1
ATOM 737 N N . ALA A 1 95 ? -5.313 -8.439 7.128 1.00 88.25 95 ALA A N 1
ATOM 738 C CA . ALA A 1 95 ? -6.603 -8.786 6.534 1.00 88.25 95 ALA A CA 1
ATOM 739 C C . ALA A 1 95 ? -7.489 -9.589 7.498 1.00 88.25 95 ALA A C 1
ATOM 741 O O . ALA A 1 95 ? -8.695 -9.369 7.546 1.00 88.25 95 ALA A O 1
ATOM 742 N N . LEU A 1 96 ? -6.903 -10.500 8.279 1.00 86.44 96 LEU A N 1
ATOM 743 C CA . LEU A 1 96 ? -7.626 -11.274 9.286 1.00 86.44 96 LEU A CA 1
ATOM 744 C C . LEU A 1 96 ? -8.019 -10.422 10.497 1.00 86.44 96 LEU A C 1
ATOM 746 O O . LEU A 1 96 ? -9.158 -10.514 10.950 1.00 86.44 96 LEU A O 1
ATOM 750 N N . ALA A 1 97 ? -7.110 -9.583 10.997 1.00 84.38 97 ALA A N 1
ATOM 751 C CA . ALA A 1 97 ? -7.360 -8.738 12.161 1.00 84.38 97 ALA A CA 1
ATOM 752 C C . ALA A 1 97 ? -8.462 -7.695 11.902 1.00 84.38 97 ALA A C 1
ATOM 754 O O . ALA A 1 97 ? -9.343 -7.526 12.738 1.00 84.38 97 ALA A O 1
ATOM 755 N N . TRP A 1 98 ? -8.480 -7.057 10.727 1.00 82.38 98 TRP A N 1
ATOM 756 C CA . TRP A 1 98 ? -9.511 -6.078 10.346 1.00 82.38 98 TRP A CA 1
ATOM 757 C C . TRP A 1 98 ? -10.681 -6.687 9.563 1.00 82.38 98 TRP A C 1
ATOM 759 O O . TRP A 1 98 ? -11.448 -5.962 8.929 1.00 82.38 98 TRP A O 1
ATOM 769 N N . ASN A 1 99 ? -10.861 -8.008 9.606 1.00 84.81 99 ASN A N 1
ATOM 770 C CA . ASN A 1 99 ? -11.948 -8.661 8.891 1.00 84.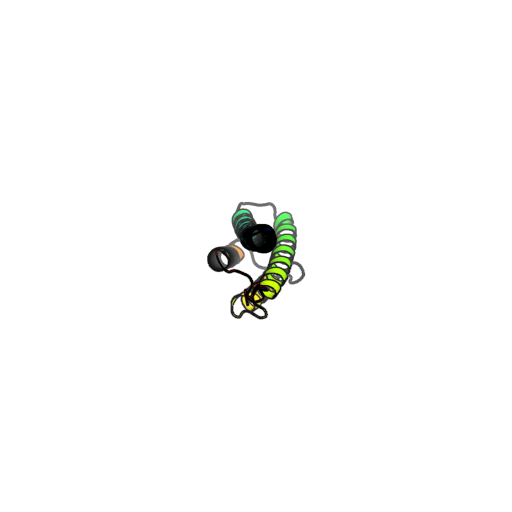81 99 ASN A CA 1
ATOM 771 C C . ASN A 1 99 ? -13.315 -8.312 9.523 1.00 84.81 99 ASN A C 1
ATOM 773 O O . ASN A 1 99 ? -13.538 -8.641 10.690 1.00 84.81 99 ASN A O 1
ATOM 777 N N . PRO A 1 100 ? -14.272 -7.717 8.779 1.00 77.69 100 PRO A N 1
ATOM 778 C CA . PRO A 1 100 ? -15.599 -7.399 9.313 1.00 77.69 100 PRO A CA 1
ATOM 779 C C . PRO A 1 100 ? -16.401 -8.638 9.744 1.00 77.69 100 PRO A C 1
ATOM 781 O O . PRO A 1 100 ? -17.309 -8.519 10.563 1.00 77.69 100 PRO A O 1
ATOM 784 N N . PHE A 1 101 ? -16.069 -9.825 9.226 1.00 74.81 101 PHE A N 1
ATOM 785 C CA . PHE A 1 101 ? -16.725 -11.084 9.589 1.00 74.81 101 PHE A CA 1
ATOM 786 C C . PHE A 1 101 ? -16.243 -11.660 10.926 1.00 74.81 101 PHE A C 1
ATOM 788 O O . PHE A 1 101 ? -16.886 -12.566 11.451 1.00 74.81 101 PHE A O 1
ATOM 795 N N . PHE A 1 102 ? -15.148 -11.142 11.493 1.00 69.12 102 PHE A N 1
ATOM 796 C CA . PHE A 1 102 ? -14.714 -11.476 12.847 1.00 69.12 102 PHE A CA 1
ATOM 797 C C . PHE A 1 102 ? -15.232 -10.410 13.827 1.00 69.12 102 PHE A C 1
ATOM 799 O O . PHE A 1 102 ? -14.675 -9.311 13.893 1.00 69.12 102 PHE A O 1
ATOM 806 N N . PRO A 1 103 ? -16.292 -10.694 14.612 1.00 63.19 103 PRO A N 1
ATOM 807 C CA . PRO A 1 103 ? -16.829 -9.738 15.571 1.00 63.19 103 PRO A CA 1
ATOM 808 C C . PRO A 1 103 ? -15.916 -9.641 16.801 1.00 63.19 103 PRO A C 1
ATOM 810 O O . PRO A 1 103 ? -16.198 -10.202 17.860 1.00 63.19 103 PRO A O 1
ATOM 813 N N . MET A 1 104 ? -14.816 -8.899 16.683 1.00 68.06 104 MET A N 1
ATOM 814 C CA . MET A 1 104 ? -14.032 -8.471 17.839 1.00 68.06 104 MET A CA 1
ATOM 815 C C . MET A 1 104 ? -14.797 -7.365 18.572 1.00 68.06 104 MET A C 1
ATOM 817 O O . MET A 1 104 ? -14.864 -6.219 18.117 1.00 68.06 104 MET A O 1
ATOM 821 N N . ARG A 1 105 ? -15.393 -7.724 19.715 1.00 67.81 105 ARG A N 1
ATOM 822 C CA . ARG A 1 105 ? -16.101 -6.813 20.630 1.00 67.81 105 ARG A CA 1
ATOM 823 C C . ARG A 1 105 ? -15.115 -5.971 21.448 1.00 67.81 105 ARG A C 1
ATOM 825 O O . ARG A 1 105 ? -15.087 -6.057 22.667 1.00 67.81 105 ARG A O 1
ATOM 832 N N . MET A 1 106 ? -14.293 -5.195 20.756 1.00 73.81 106 MET A N 1
ATOM 833 C CA . MET A 1 106 ? -13.374 -4.225 21.348 1.00 73.81 106 MET A CA 1
ATOM 834 C C . MET A 1 106 ? -13.96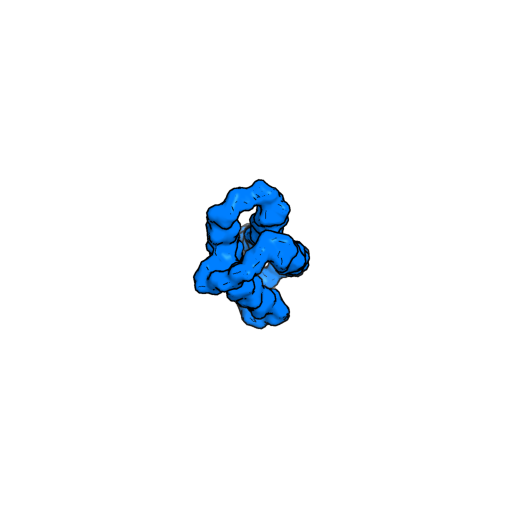1 -2.820 21.231 1.00 73.81 106 MET A C 1
ATOM 836 O O . MET A 1 106 ? -14.561 -2.458 20.214 1.00 73.81 106 MET A O 1
ATOM 840 N N . THR A 1 107 ? -13.779 -2.033 22.280 1.00 76.06 107 THR A N 1
ATOM 841 C CA . THR A 1 107 ? -14.097 -0.608 22.315 1.00 76.06 107 THR A CA 1
ATOM 842 C C . THR A 1 107 ? -13.183 0.170 21.367 1.00 76.06 107 THR A C 1
ATOM 844 O O . THR A 1 107 ? -12.090 -0.272 21.010 1.00 76.06 107 THR A O 1
ATOM 847 N N . ARG A 1 108 ? -13.606 1.370 20.956 1.00 73.06 108 ARG A N 1
ATOM 848 C CA . ARG A 1 108 ? -12.820 2.229 20.054 1.00 73.06 108 ARG A CA 1
ATOM 849 C C . ARG A 1 108 ? -11.408 2.501 20.587 1.00 73.06 108 ARG A C 1
ATOM 851 O O . ARG A 1 108 ? -10.463 2.504 19.813 1.00 73.06 108 ARG A O 1
ATOM 858 N N . GLN A 1 109 ? -11.262 2.691 21.900 1.00 79.50 109 GLN A N 1
ATOM 859 C CA . GLN A 1 109 ? -9.968 2.966 22.536 1.00 79.50 109 GLN A CA 1
ATOM 860 C C . GLN A 1 109 ? -8.999 1.783 22.428 1.00 79.50 109 GLN A C 1
ATOM 862 O O . GLN A 1 109 ? -7.803 1.991 22.255 1.00 79.50 109 GLN A O 1
ATOM 867 N N . GLU A 1 110 ? -9.512 0.554 22.462 1.00 84.19 110 GLU A N 1
ATOM 868 C CA . GLU A 1 110 ? -8.707 -0.661 22.303 1.00 84.19 110 GLU A CA 1
ATOM 869 C C . GLU A 1 110 ? -8.278 -0.886 20.848 1.00 84.19 110 GLU A C 1
ATOM 871 O O . GLU A 1 110 ? -7.250 -1.515 20.617 1.00 84.19 110 GLU A O 1
ATOM 876 N N . TRP A 1 111 ? -9.020 -0.349 19.872 1.00 83.19 111 TRP A N 1
ATOM 877 C CA . TRP A 1 111 ? -8.669 -0.406 18.447 1.00 83.19 111 TRP A CA 1
ATOM 878 C C . TRP A 1 111 ? -7.582 0.586 18.037 1.00 83.19 111 TRP A C 1
ATOM 880 O O . TRP A 1 111 ? -6.832 0.298 17.108 1.00 83.19 111 TRP A O 1
ATOM 890 N N . VAL A 1 112 ? -7.437 1.713 18.739 1.00 83.69 112 VAL A N 1
ATOM 891 C CA . VAL A 1 112 ? -6.447 2.748 18.388 1.00 83.69 112 VAL A CA 1
ATOM 892 C C . VAL A 1 112 ? -5.011 2.197 18.308 1.00 83.69 112 VAL A C 1
ATOM 894 O O . VAL A 1 112 ? -4.354 2.451 17.298 1.00 83.69 112 VAL A O 1
ATOM 897 N N . PRO A 1 113 ? -4.497 1.416 19.284 1.00 88.12 113 PRO A N 1
ATOM 898 C CA . PRO A 1 113 ? -3.163 0.821 19.181 1.00 88.12 113 PRO A CA 1
ATOM 899 C C . PRO A 1 113 ? -2.993 -0.082 17.954 1.00 88.12 113 PRO A C 1
ATOM 901 O O . PRO A 1 113 ? -1.946 -0.051 17.306 1.00 88.12 113 PRO A O 1
ATOM 904 N N . TRP A 1 114 ? -4.025 -0.859 17.609 1.00 87.25 114 TRP A N 1
ATOM 905 C CA . TRP A 1 114 ? -4.014 -1.711 16.421 1.00 87.25 114 TRP A CA 1
ATOM 906 C C . TRP A 1 114 ? -3.989 -0.872 15.150 1.00 87.25 114 TRP A C 1
ATOM 908 O O . TRP A 1 114 ? -3.162 -1.124 14.276 1.00 87.25 114 TRP A O 1
ATOM 918 N N . ASP A 1 115 ? -4.836 0.154 15.056 1.00 87.12 115 ASP A N 1
ATOM 919 C CA . ASP A 1 115 ? -4.881 1.040 13.893 1.00 87.12 115 ASP A CA 1
ATOM 920 C C . ASP A 1 115 ? -3.524 1.736 13.692 1.00 87.12 115 ASP A C 1
ATOM 922 O O . ASP A 1 115 ? -3.034 1.802 12.566 1.00 87.12 115 ASP A O 1
ATOM 926 N N . ILE A 1 116 ? -2.851 2.161 14.771 1.00 89.44 116 ILE A N 1
ATOM 927 C CA . ILE A 1 116 ? -1.487 2.721 14.711 1.00 89.44 116 ILE A CA 1
ATOM 928 C C . ILE A 1 116 ? -0.498 1.687 14.160 1.00 89.44 116 ILE A C 1
ATOM 930 O O . ILE A 1 116 ? 0.283 2.002 13.259 1.00 89.44 116 ILE A O 1
ATOM 934 N N . ALA A 1 117 ? -0.533 0.449 14.661 1.00 90.88 117 ALA A N 1
ATOM 935 C CA . ALA A 1 117 ? 0.333 -0.621 14.169 1.00 90.88 117 ALA A CA 1
ATOM 936 C C . ALA A 1 117 ? 0.099 -0.905 12.673 1.00 90.88 117 ALA A C 1
ATOM 938 O O . ALA A 1 117 ? 1.059 -1.057 11.914 1.00 90.88 117 ALA A O 1
ATOM 939 N N . GLY A 1 118 ? -1.162 -0.905 12.232 1.00 89.94 118 GLY A N 1
ATOM 940 C CA . GLY A 1 118 ? -1.536 -1.045 10.827 1.00 89.94 118 GLY A CA 1
ATOM 941 C C . GLY A 1 118 ? -1.008 0.103 9.961 1.00 89.94 118 GLY A C 1
ATOM 942 O O . GLY A 1 118 ? -0.411 -0.143 8.913 1.00 89.94 118 GLY A O 1
ATOM 943 N N . VAL A 1 119 ? -1.145 1.355 10.413 1.00 91.25 119 VAL A N 1
ATOM 944 C CA . VAL A 1 119 ? -0.602 2.533 9.712 1.00 91.25 119 VAL A CA 1
ATOM 945 C C . VAL A 1 119 ? 0.907 2.404 9.532 1.00 91.25 119 VAL A C 1
ATOM 947 O O . VAL A 1 119 ? 1.404 2.568 8.417 1.00 91.25 119 VAL A O 1
ATOM 950 N N . ILE A 1 120 ? 1.635 2.062 10.599 1.00 92.69 120 ILE A N 1
ATOM 951 C CA . ILE A 1 120 ? 3.090 1.863 10.542 1.00 92.69 120 ILE A CA 1
ATOM 952 C C . ILE A 1 120 ? 3.434 0.762 9.533 1.00 92.69 120 ILE A C 1
ATOM 954 O O . ILE A 1 120 ? 4.313 0.956 8.692 1.00 92.69 120 ILE A O 1
ATOM 958 N N . PHE A 1 121 ? 2.714 -0.362 9.559 1.00 92.31 121 PHE A N 1
ATOM 959 C CA . PHE A 1 121 ? 2.915 -1.459 8.616 1.00 92.31 121 PHE A CA 1
ATOM 960 C C . PHE A 1 121 ? 2.738 -1.018 7.154 1.00 92.31 121 PHE A C 1
ATOM 962 O O . PHE A 1 121 ? 3.612 -1.285 6.328 1.00 92.31 121 PHE A O 1
ATOM 969 N N . PHE A 1 122 ? 1.660 -0.300 6.821 1.00 91.12 122 PHE A N 1
ATOM 970 C CA . PHE A 1 122 ? 1.431 0.172 5.450 1.00 91.12 122 PHE A CA 1
ATOM 971 C C . PHE A 1 122 ? 2.426 1.241 5.009 1.00 91.12 122 PHE A C 1
ATOM 973 O O . PHE A 1 122 ? 2.820 1.251 3.843 1.00 91.12 122 PHE A O 1
ATOM 980 N N . ILE A 1 123 ? 2.873 2.112 5.917 1.00 91.44 123 ILE A N 1
ATOM 981 C CA . ILE A 1 123 ? 3.940 3.076 5.628 1.00 91.44 123 ILE A CA 1
ATOM 982 C C . ILE A 1 123 ? 5.233 2.330 5.288 1.00 91.44 123 ILE A C 1
ATOM 984 O O . ILE A 1 123 ? 5.840 2.602 4.252 1.00 91.44 123 ILE A O 1
ATOM 988 N N . LEU A 1 124 ? 5.632 1.350 6.105 1.00 91.12 124 LEU A N 1
ATOM 989 C CA . LEU A 1 124 ? 6.811 0.523 5.838 1.00 91.12 124 LEU A CA 1
ATOM 990 C C . LEU A 1 124 ? 6.683 -0.235 4.511 1.00 91.12 124 LEU A C 1
ATOM 992 O O . LEU A 1 124 ? 7.632 -0.250 3.729 1.00 91.12 124 LEU A O 1
ATOM 996 N N . LEU A 1 125 ? 5.503 -0.787 4.213 1.00 88.81 125 LEU A N 1
ATOM 997 C CA . LEU A 1 125 ? 5.213 -1.443 2.938 1.00 88.81 125 LEU A CA 1
ATOM 998 C C . LEU A 1 125 ? 5.328 -0.467 1.755 1.00 88.81 125 LEU A C 1
ATOM 1000 O O . LEU A 1 125 ? 5.891 -0.813 0.716 1.00 88.81 125 LEU A O 1
ATOM 1004 N N . ALA A 1 126 ? 4.830 0.762 1.903 1.00 87.81 126 ALA A N 1
ATOM 1005 C CA . ALA A 1 126 ? 4.904 1.797 0.877 1.00 87.81 126 ALA A CA 1
ATOM 1006 C C . ALA A 1 126 ? 6.354 2.223 0.603 1.00 87.81 126 ALA A C 1
ATOM 1008 O O . ALA A 1 126 ? 6.746 2.333 -0.563 1.00 87.81 126 ALA A O 1
ATOM 1009 N N . PHE A 1 127 ? 7.156 2.413 1.658 1.00 88.50 127 PHE A N 1
ATOM 1010 C CA . PHE A 1 127 ? 8.590 2.691 1.551 1.00 88.50 127 PHE A CA 1
ATOM 1011 C C . PHE A 1 127 ? 9.348 1.530 0.917 1.00 88.50 127 PHE A C 1
ATOM 1013 O O . PHE A 1 127 ? 10.179 1.756 0.043 1.00 88.50 127 PHE A O 1
ATOM 1020 N N . TRP A 1 128 ? 9.032 0.296 1.302 1.00 85.94 128 TRP A N 1
ATOM 1021 C CA . TRP A 1 128 ? 9.646 -0.893 0.724 1.00 85.94 128 TRP A CA 1
ATOM 1022 C C . TRP A 1 128 ? 9.294 -1.078 -0.761 1.00 85.94 128 TRP A C 1
ATOM 1024 O O . TRP A 1 128 ? 10.163 -1.414 -1.564 1.00 85.94 128 TRP A O 1
ATOM 1034 N N . SER A 1 129 ? 8.043 -0.807 -1.151 1.00 79.81 129 SER A N 1
ATOM 1035 C CA . SER A 1 129 ? 7.589 -0.882 -2.549 1.00 79.81 129 SER A CA 1
ATOM 1036 C C . SER A 1 129 ? 8.230 0.195 -3.433 1.00 79.81 129 SER A C 1
ATOM 1038 O O . SER A 1 129 ? 8.382 -0.003 -4.643 1.00 79.81 129 SER A O 1
ATOM 1040 N N . LYS A 1 130 ? 8.609 1.343 -2.855 1.00 78.00 130 LYS A N 1
ATOM 1041 C CA . LYS A 1 130 ? 9.183 2.479 -3.581 1.00 78.00 130 LYS A CA 1
ATOM 1042 C C . LYS A 1 130 ? 10.569 2.114 -4.128 1.00 78.00 130 LYS A C 1
ATOM 1044 O O . LYS A 1 130 ? 11.560 2.130 -3.411 1.00 78.00 130 LYS A O 1
ATOM 1049 N N . GLY A 1 131 ? 10.636 1.819 -5.427 1.00 66.75 131 GLY A N 1
ATOM 1050 C CA . GLY A 1 131 ? 11.892 1.554 -6.141 1.00 66.75 131 GLY A CA 1
ATOM 1051 C C . GLY A 1 131 ? 12.207 0.078 -6.402 1.00 66.75 131 GLY A C 1
ATOM 1052 O O . GLY A 1 131 ? 13.225 -0.210 -7.027 1.00 66.75 131 GLY A O 1
ATOM 1053 N N . ARG A 1 132 ? 11.341 -0.861 -5.995 1.00 69.75 132 ARG A N 1
ATOM 1054 C CA . ARG A 1 132 ? 11.465 -2.277 -6.379 1.00 69.75 132 ARG A CA 1
ATOM 1055 C C . ARG A 1 132 ? 10.854 -2.499 -7.763 1.00 69.75 132 ARG A C 1
ATOM 1057 O O . ARG A 1 132 ? 9.644 -2.362 -7.959 1.00 69.75 132 ARG A O 1
ATOM 1064 N N . LEU A 1 133 ? 11.688 -2.861 -8.730 1.00 66.00 133 LEU A N 1
ATOM 1065 C CA . LEU A 1 133 ? 11.215 -3.385 -10.009 1.00 66.00 133 LEU A CA 1
ATOM 1066 C C . LEU A 1 133 ? 10.742 -4.842 -9.823 1.00 66.00 133 LEU A C 1
ATOM 1068 O O . LEU A 1 133 ? 11.319 -5.552 -8.998 1.00 66.00 133 LEU A O 1
ATOM 1072 N N . PRO A 1 134 ? 9.711 -5.297 -10.560 1.00 65.69 134 PRO A N 1
ATOM 1073 C CA . PRO A 1 134 ? 9.303 -6.699 -10.581 1.00 65.69 134 PRO A CA 1
ATOM 1074 C C . PRO A 1 134 ? 10.492 -7.626 -10.848 1.00 65.69 134 PRO A C 1
ATOM 1076 O O . PRO A 1 134 ? 11.296 -7.383 -11.746 1.00 65.69 134 PRO A O 1
ATOM 1079 N N . ARG A 1 135 ? 10.623 -8.705 -10.078 1.00 63.44 135 ARG A N 1
ATOM 1080 C CA . ARG A 1 135 ? 11.778 -9.614 -10.179 1.00 63.44 135 ARG A CA 1
ATOM 1081 C C . ARG A 1 135 ? 11.806 -10.395 -11.498 1.00 63.44 135 ARG A C 1
ATOM 1083 O O . ARG A 1 135 ? 12.858 -10.848 -11.928 1.00 63.44 135 ARG A O 1
ATOM 1090 N N . ASN A 1 136 ? 10.648 -10.532 -12.133 1.00 61.28 136 ASN A N 1
ATOM 1091 C CA . ASN A 1 136 ? 10.403 -11.237 -13.388 1.00 61.28 136 ASN A CA 1
ATOM 1092 C C . ASN A 1 136 ? 10.466 -10.324 -14.625 1.00 61.28 136 ASN A C 1
ATOM 1094 O O . ASN A 1 136 ? 9.781 -10.591 -15.610 1.00 61.28 136 ASN A O 1
ATOM 1098 N N . LEU A 1 137 ? 11.262 -9.248 -14.592 1.00 63.84 137 LEU A N 1
ATOM 1099 C CA . LEU A 1 137 ? 11.483 -8.424 -15.779 1.00 63.84 137 LEU A CA 1
ATOM 1100 C C . LEU A 1 137 ? 12.026 -9.292 -16.930 1.00 63.84 137 LEU A C 1
ATOM 1102 O O . LEU A 1 137 ? 13.117 -9.852 -16.785 1.00 63.84 137 LEU A O 1
ATOM 1106 N N . PRO A 1 138 ? 11.357 -9.349 -18.096 1.00 59.03 138 PRO A N 1
ATOM 1107 C CA . PRO A 1 138 ? 12.038 -9.724 -19.320 1.00 59.03 138 PRO A CA 1
ATOM 1108 C C . PRO A 1 138 ? 13.002 -8.580 -19.634 1.00 59.03 138 PRO A C 1
ATOM 1110 O O . PRO A 1 138 ? 12.626 -7.563 -20.215 1.00 59.03 138 PRO A O 1
ATOM 1113 N N . ILE A 1 139 ? 14.242 -8.694 -19.163 1.00 63.91 139 ILE A N 1
ATOM 1114 C CA . ILE A 1 139 ? 15.310 -7.823 -19.639 1.00 63.91 139 ILE A CA 1
ATOM 1115 C C . ILE A 1 139 ? 15.496 -8.217 -21.105 1.00 63.91 139 ILE A C 1
ATOM 1117 O O . ILE A 1 139 ? 15.776 -9.392 -21.352 1.00 63.91 139 ILE A O 1
ATOM 1121 N N . PRO A 1 140 ? 15.319 -7.308 -22.080 1.00 56.28 140 PRO A N 1
ATOM 1122 C CA . PRO A 1 140 ? 15.757 -7.588 -23.436 1.00 56.28 140 PRO A CA 1
ATOM 1123 C C . PRO A 1 140 ? 17.270 -7.802 -23.362 1.00 56.28 140 PRO A C 1
ATOM 1125 O O . PRO A 1 140 ? 18.042 -6.859 -23.191 1.00 56.28 140 PRO A O 1
ATOM 1128 N N . THR A 1 141 ? 17.687 -9.066 -23.356 1.00 61.00 141 THR A N 1
ATOM 1129 C CA . THR A 1 141 ? 19.090 -9.449 -23.431 1.00 61.00 141 THR A CA 1
ATOM 1130 C C . THR A 1 141 ? 19.545 -9.092 -24.831 1.00 61.00 141 THR A C 1
ATOM 1132 O O . THR A 1 141 ? 19.249 -9.816 -25.777 1.00 61.00 141 THR A O 1
ATOM 1135 N N . ALA A 1 142 ? 20.205 -7.944 -24.961 1.00 55.22 142 ALA A N 1
ATOM 1136 C CA . ALA A 1 142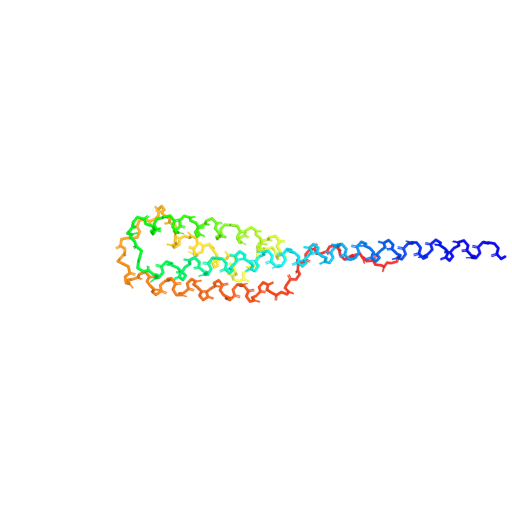 ? 20.983 -7.633 -26.145 1.00 55.22 142 ALA A CA 1
ATOM 1137 C C . ALA A 1 142 ? 22.080 -8.705 -26.267 1.00 55.22 142 ALA A C 1
ATOM 1139 O O . ALA A 1 142 ? 22.988 -8.754 -25.433 1.00 55.22 142 ALA A O 1
ATOM 1140 N N . LEU A 1 143 ? 21.936 -9.591 -27.251 1.00 42.88 143 LEU A N 1
ATOM 1141 C CA . LEU A 1 143 ? 22.954 -10.522 -27.738 1.00 42.88 143 LEU A CA 1
ATOM 1142 C C . LEU A 1 143 ? 23.190 -10.217 -29.215 1.00 42.88 143 LEU A C 1
ATOM 1144 O O . LEU A 1 143 ? 22.181 -10.135 -29.950 1.00 42.88 143 LEU A O 1
#

Radius of gyration: 22.53 Å; chains: 1; bounding box: 51×26×74 Å

Sequence (143 aa):
MCTARRRDAEKKRDLAREDQARHENMSRLKLESTWRTSVAALAAGTLLFSMLDQPGGYYSGMRALLLVLCALLGILVYRAEGPSWPWLSGLIVVALAWNPFFPMRMTRQEWVPWDIAGVIFFILLAFWSKGRLPRNLPIPTAL

pLDDT: mean 80.97, std 9.69, range [42.88, 92.69]

Foldseek 3Di:
DVVVVVVVVVVVVVVVVVVVVVVVLVVVQVVLLVVLLVLLVVLLVLLVVLLPDDPPVVLLVSLVVNLVSLVVNLVSVCQQENPDPPLNVVSVVSSVVSPSVDPPPDDSVVCNVVSVVSSVSSVVSSVVSNPRGRPPDPPVPDD